Protein AF-X1IQH4-F1 (afdb_monomer_lite)

Radius of gyration: 25.95 Å; chains: 1; bounding box: 45×37×68 Å

pLDDT: mean 79.55, std 14.78, range [35.38, 93.12]

Structure (mmCIF, N/CA/C/O backbone):
data_AF-X1IQH4-F1
#
_entry.id   AF-X1IQH4-F1
#
loop_
_atom_site.group_PDB
_atom_site.id
_atom_site.type_symbol
_atom_site.label_atom_id
_atom_site.label_alt_id
_atom_site.label_comp_id
_atom_site.label_asym_id
_atom_site.label_entity_id
_atom_site.label_seq_id
_atom_site.pdbx_PDB_ins_code
_atom_site.Cartn_x
_atom_site.Cartn_y
_atom_site.Cartn_z
_atom_site.occupancy
_atom_site.B_iso_or_equiv
_atom_site.auth_seq_id
_atom_site.auth_comp_id
_atom_site.auth_asym_id
_atom_site.auth_atom_id
_atom_site.pdbx_PDB_model_num
ATOM 1 N N . MET A 1 1 ? -3.167 -10.793 11.504 1.00 73.25 1 MET A N 1
ATOM 2 C CA . MET A 1 1 ? -4.336 -9.899 11.629 1.00 73.25 1 MET A CA 1
ATOM 3 C C . MET A 1 1 ? -4.612 -9.319 10.265 1.00 73.25 1 MET A C 1
ATOM 5 O O . MET A 1 1 ? -3.657 -8.939 9.597 1.00 73.25 1 MET A O 1
ATOM 9 N N . LYS A 1 2 ? -5.871 -9.321 9.843 1.00 88.38 2 LYS A N 1
ATOM 10 C CA . LYS A 1 2 ? -6.277 -8.811 8.533 1.00 88.38 2 LYS A CA 1
ATOM 11 C C . LYS A 1 2 ? -6.673 -7.332 8.628 1.00 88.38 2 LYS A C 1
ATOM 13 O O . LYS A 1 2 ? -7.208 -6.920 9.659 1.00 88.38 2 LYS A O 1
ATOM 18 N N . ARG A 1 3 ? -6.433 -6.524 7.588 1.00 89.81 3 ARG A N 1
ATOM 19 C CA . ARG A 1 3 ? -6.812 -5.088 7.591 1.00 89.81 3 ARG A CA 1
ATOM 20 C C . ARG A 1 3 ? -8.326 -4.932 7.709 1.00 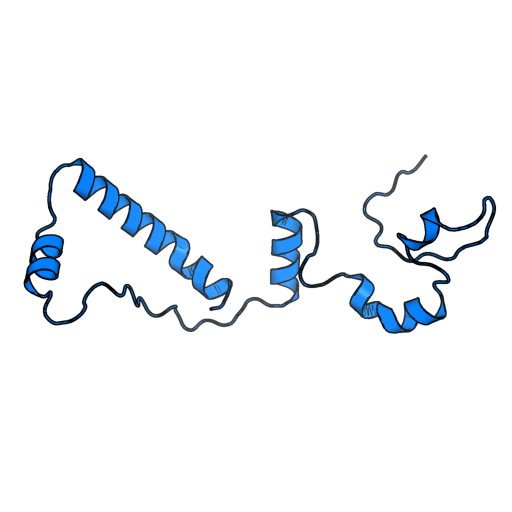89.81 3 ARG A C 1
ATOM 22 O O . ARG A 1 3 ? -8.802 -4.098 8.471 1.00 89.81 3 ARG A O 1
ATOM 29 N N . SER A 1 4 ? -9.053 -5.792 7.006 1.00 91.19 4 SER A N 1
ATOM 30 C CA . SER A 1 4 ? -10.505 -5.964 7.121 1.00 91.19 4 SER A CA 1
ATOM 31 C C . SER A 1 4 ? -10.955 -6.171 8.565 1.00 91.19 4 SER A C 1
ATOM 33 O O . SER A 1 4 ? -11.831 -5.457 9.040 1.00 91.19 4 SER A O 1
ATOM 35 N N . GLN A 1 5 ? -10.324 -7.098 9.287 1.00 91.94 5 GLN A N 1
ATOM 36 C CA . GLN A 1 5 ? -10.665 -7.412 10.678 1.00 91.94 5 GLN A CA 1
ATOM 37 C C . GLN A 1 5 ? -10.495 -6.216 11.610 1.00 91.94 5 GLN A C 1
ATOM 39 O O . GLN A 1 5 ? -11.354 -5.974 12.451 1.00 91.94 5 GLN A O 1
ATOM 44 N N . LEU A 1 6 ? -9.396 -5.476 11.455 1.00 91.25 6 LEU A N 1
ATOM 45 C CA . LEU A 1 6 ? -9.110 -4.300 12.275 1.00 91.25 6 LEU A CA 1
ATOM 46 C C . LEU A 1 6 ? -10.088 -3.160 11.985 1.00 91.25 6 LEU A C 1
ATOM 48 O O . LEU A 1 6 ? -10.555 -2.510 12.914 1.00 91.25 6 LEU A O 1
ATOM 52 N N . LEU A 1 7 ? -10.434 -2.944 10.713 1.00 91.00 7 LEU A N 1
ATOM 53 C CA . LEU A 1 7 ? -11.434 -1.944 10.339 1.00 91.00 7 LEU A CA 1
ATOM 54 C C . LEU A 1 7 ? -12.833 -2.317 10.832 1.00 91.00 7 LEU A C 1
ATOM 56 O O . LEU A 1 7 ? -13.552 -1.445 11.304 1.00 91.00 7 LEU A O 1
ATOM 60 N N . ALA A 1 8 ? -13.197 -3.599 10.795 1.00 90.00 8 ALA A N 1
ATOM 61 C CA . ALA A 1 8 ? -14.503 -4.065 11.253 1.00 90.00 8 ALA A CA 1
ATOM 62 C C . ALA A 1 8 ? -14.750 -3.808 12.750 1.00 90.00 8 ALA A C 1
ATOM 64 O O . ALA A 1 8 ? -15.890 -3.602 13.157 1.00 90.00 8 ALA A O 1
ATOM 65 N N . VAL A 1 9 ? -13.696 -3.810 13.572 1.00 91.06 9 VAL A N 1
ATOM 66 C CA . VAL A 1 9 ? -13.802 -3.558 15.020 1.00 91.06 9 VAL A CA 1
ATOM 67 C C . VAL A 1 9 ? -13.486 -2.113 15.409 1.00 91.06 9 VAL A C 1
ATOM 69 O O . VAL A 1 9 ? -13.615 -1.759 16.581 1.00 91.06 9 VAL A O 1
ATOM 72 N N . LEU A 1 10 ? -13.077 -1.265 14.461 1.00 90.94 10 LEU A N 1
ATOM 73 C CA . L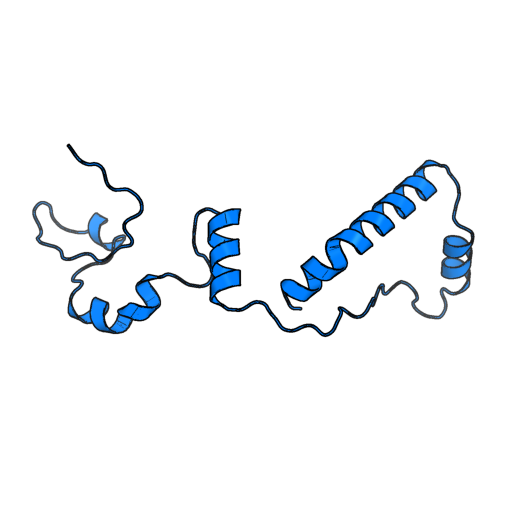EU A 1 10 ? -12.602 0.089 14.747 1.00 90.94 10 LEU A CA 1
ATOM 74 C C . LEU A 1 10 ? -13.667 0.931 15.459 1.00 90.94 10 LEU A C 1
ATOM 76 O O . LEU A 1 10 ? -13.387 1.518 16.498 1.00 90.94 10 LEU A O 1
ATOM 80 N N . ASP A 1 11 ? -14.901 0.936 14.959 1.00 89.44 11 ASP A N 1
ATOM 81 C CA . ASP A 1 11 ? -15.969 1.763 15.533 1.00 89.44 11 ASP A CA 1
ATOM 82 C C . ASP A 1 11 ? -16.363 1.304 16.941 1.00 89.44 11 ASP A C 1
ATOM 84 O O . ASP A 1 11 ? -16.540 2.115 17.854 1.00 89.44 11 ASP A O 1
ATOM 88 N N . VAL A 1 12 ? -16.452 -0.015 17.137 1.00 89.19 12 VAL A N 1
ATOM 89 C CA . VAL A 1 12 ? -16.779 -0.623 18.433 1.00 89.19 12 VAL A CA 1
ATOM 90 C C . VAL A 1 12 ? -15.690 -0.307 19.457 1.00 89.19 12 VAL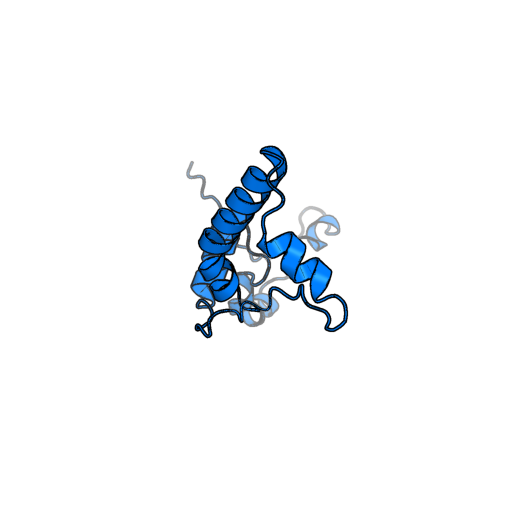 A C 1
ATOM 92 O O . VAL A 1 12 ? -15.986 0.133 20.569 1.00 89.19 12 VAL A O 1
ATOM 95 N N . THR A 1 13 ? -14.425 -0.479 19.070 1.00 88.06 13 THR A N 1
ATOM 96 C CA . THR A 1 13 ? -13.276 -0.222 19.948 1.00 88.06 13 THR A CA 1
ATOM 97 C C . THR A 1 13 ? -13.118 1.265 20.262 1.00 88.06 13 THR A C 1
ATOM 99 O O . THR A 1 13 ? -12.849 1.613 21.412 1.00 88.06 13 THR A O 1
ATOM 102 N N . LEU A 1 14 ? -13.371 2.159 19.299 1.00 91.94 14 LEU A N 1
ATOM 103 C CA . LEU A 1 14 ? -13.399 3.605 19.530 1.00 91.94 14 LEU A CA 1
ATOM 104 C C . LEU A 1 14 ? -14.480 3.996 20.539 1.00 91.94 14 LEU A C 1
ATOM 106 O O . LEU A 1 14 ? -14.196 4.743 21.477 1.00 91.94 14 LEU A O 1
ATOM 110 N N . LYS A 1 15 ? -15.699 3.469 20.389 1.00 89.19 15 LYS A N 1
ATOM 111 C CA . LYS A 1 15 ? -16.800 3.737 21.322 1.00 89.19 15 LYS A CA 1
ATOM 112 C C . LYS A 1 15 ? -16.475 3.242 22.733 1.00 89.19 15 LYS A C 1
ATOM 114 O O . LYS A 1 15 ? -16.598 4.005 23.688 1.00 89.19 15 LYS A O 1
ATOM 119 N N . SER A 1 16 ? -15.993 2.005 22.854 1.00 86.81 16 SER A N 1
ATOM 120 C CA . SER A 1 16 ? -15.585 1.428 24.141 1.00 86.81 16 SER A CA 1
ATOM 121 C C . SER A 1 16 ? -14.479 2.254 24.807 1.00 86.81 16 SER A C 1
ATOM 123 O O . SER A 1 16 ? -14.537 2.534 26.004 1.00 86.81 16 SER A O 1
ATOM 125 N N . GLY A 1 17 ? -13.486 2.704 24.035 1.00 87.62 17 GLY A N 1
ATOM 126 C CA . GLY A 1 17 ? -12.415 3.567 24.534 1.00 87.62 17 GLY A CA 1
ATOM 127 C C . GLY A 1 17 ? -12.922 4.924 25.032 1.00 87.62 17 GLY A C 1
ATOM 128 O O . GLY A 1 17 ? -12.481 5.403 26.078 1.00 87.62 17 GLY A O 1
ATOM 129 N N . GLN A 1 18 ? -13.884 5.531 24.332 1.00 89.75 18 GLN A N 1
ATOM 130 C CA . GLN A 1 18 ? -14.514 6.786 24.756 1.00 89.75 18 GLN A CA 1
ATOM 131 C C . GLN A 1 18 ? -15.316 6.623 26.054 1.00 89.75 18 GLN A C 1
ATOM 133 O O . GLN A 1 18 ? -15.213 7.465 26.948 1.00 89.75 18 GLN A O 1
ATOM 138 N N . GLU A 1 19 ? -16.089 5.545 26.184 1.00 85.56 19 GLU A N 1
ATOM 139 C CA . GLU A 1 19 ? -16.860 5.232 27.394 1.00 85.56 19 GLU A CA 1
ATOM 140 C C . GLU A 1 19 ? -15.946 4.977 28.596 1.00 85.56 19 GLU A C 1
ATOM 142 O O . GLU A 1 19 ? -16.183 5.518 29.683 1.00 85.56 19 GLU A O 1
ATOM 147 N N . TYR A 1 20 ? -14.856 4.235 28.391 1.00 84.31 20 TYR A N 1
ATOM 148 C CA . TYR A 1 20 ? -13.828 4.019 29.405 1.00 84.31 20 TYR A CA 1
ATOM 149 C C . TYR A 1 20 ? -13.197 5.341 29.861 1.00 84.31 20 TYR A C 1
ATOM 151 O O . TYR A 1 20 ? -13.139 5.632 31.059 1.00 84.31 20 TYR A O 1
ATOM 159 N N . GLN A 1 21 ? -12.796 6.196 28.914 1.00 85.81 21 GLN A N 1
ATOM 160 C CA . GLN A 1 21 ? -12.207 7.499 29.223 1.00 85.81 21 GLN A CA 1
ATOM 161 C C . GLN A 1 21 ? -13.189 8.405 29.984 1.00 85.81 21 GLN A C 1
ATOM 163 O O . GLN A 1 21 ? -12.804 9.042 30.965 1.00 85.81 21 GLN A O 1
ATOM 168 N N . LYS A 1 22 ? -14.462 8.444 29.573 1.00 85.56 22 LYS A N 1
ATOM 169 C CA . LYS A 1 22 ? -15.516 9.225 30.241 1.00 85.56 22 LYS A CA 1
ATOM 170 C C . LYS A 1 22 ? -15.773 8.736 31.667 1.00 85.56 22 LYS A C 1
ATOM 172 O O . LYS A 1 22 ? -15.876 9.552 32.579 1.00 85.56 22 LYS A O 1
ATOM 177 N N . SER A 1 23 ? -15.831 7.420 31.866 1.00 79.00 23 SER A N 1
ATOM 178 C CA . SER A 1 23 ? -16.024 6.810 33.189 1.00 79.00 23 SER A CA 1
ATOM 179 C C . SER A 1 23 ? -14.874 7.164 34.135 1.00 79.00 23 SER A C 1
ATOM 181 O O . SER A 1 23 ? -15.106 7.583 35.269 1.00 79.00 23 SER A O 1
ATOM 183 N N . LYS A 1 24 ? -13.635 7.115 33.627 1.00 79.44 24 LYS A N 1
ATOM 184 C CA . LYS A 1 24 ? -12.429 7.507 34.364 1.00 79.44 24 LYS A CA 1
ATOM 185 C C . LYS A 1 24 ? -12.423 8.989 34.756 1.00 79.44 24 LYS A C 1
ATOM 187 O O . LYS A 1 24 ? -12.072 9.308 35.888 1.00 79.44 24 LYS A O 1
ATOM 192 N N . ILE A 1 25 ? -12.815 9.890 33.848 1.00 81.50 25 ILE A N 1
ATOM 193 C CA . ILE A 1 25 ? -12.892 11.341 34.118 1.00 81.50 25 ILE A CA 1
ATOM 194 C C . ILE A 1 25 ? -13.948 11.654 35.182 1.00 81.50 25 ILE A C 1
ATOM 196 O O . ILE A 1 25 ? -13.711 12.482 36.056 1.00 81.50 25 ILE A O 1
ATOM 200 N N . ASN A 1 26 ? -15.091 10.969 35.144 1.00 79.44 26 ASN A N 1
ATOM 201 C CA . ASN A 1 26 ? -16.189 11.189 36.085 1.00 79.44 26 ASN A CA 1
ATOM 202 C C . ASN A 1 26 ? -15.903 10.659 37.504 1.00 79.44 26 ASN A C 1
ATOM 204 O O . ASN A 1 26 ? -16.788 10.705 38.356 1.00 79.44 26 ASN A O 1
ATOM 208 N N . GLY A 1 27 ? -14.701 10.130 37.768 1.00 68.00 27 GLY A N 1
ATOM 209 C CA . GLY A 1 27 ? -14.321 9.575 39.071 1.00 68.00 27 GLY A CA 1
ATOM 210 C C . GLY A 1 27 ? -15.103 8.317 39.452 1.00 68.00 27 GLY A C 1
ATOM 211 O O . GLY A 1 27 ? -14.985 7.830 40.574 1.00 68.00 27 GLY A O 1
ATOM 212 N N . GLN A 1 28 ? -15.895 7.780 38.524 1.00 63.31 28 GLN A N 1
ATOM 213 C CA . GLN A 1 28 ? -16.624 6.543 38.708 1.00 63.31 28 GLN A CA 1
ATOM 214 C C . GLN A 1 28 ? -15.664 5.417 38.327 1.00 63.31 28 GLN A C 1
ATOM 216 O O . GLN A 1 28 ? -15.570 5.021 37.166 1.00 63.31 28 GLN A O 1
ATOM 221 N N . THR A 1 29 ? -14.905 4.910 39.302 1.00 62.28 29 THR A N 1
ATOM 222 C CA . THR A 1 29 ? -14.325 3.571 39.178 1.00 62.28 29 THR A CA 1
ATOM 223 C C . THR A 1 29 ? -15.492 2.634 38.905 1.00 62.28 29 THR A C 1
ATOM 225 O O . THR A 1 29 ? -16.341 2.410 39.769 1.00 62.28 29 THR A O 1
ATOM 228 N N . SER A 1 30 ? -15.597 2.168 37.661 1.00 65.88 30 SER A N 1
ATOM 229 C CA . SER A 1 30 ? -16.639 1.227 37.276 1.00 65.88 30 SER A CA 1
ATOM 230 C C . SER A 1 30 ? -16.553 0.030 38.221 1.00 65.88 30 SER A C 1
ATOM 232 O O . SER A 1 30 ? -15.457 -0.450 38.503 1.00 65.88 30 SER A O 1
ATOM 234 N N . LEU A 1 31 ? -17.684 -0.462 38.731 1.00 61.78 31 LEU A N 1
ATOM 235 C CA . LEU A 1 31 ? -17.706 -1.656 39.590 1.00 61.78 31 LEU A CA 1
ATOM 236 C C . LEU A 1 31 ? -17.015 -2.856 38.911 1.00 61.78 31 LEU A C 1
ATOM 238 O O . LEU A 1 31 ? -16.474 -3.716 39.599 1.00 61.78 31 LEU A O 1
ATOM 242 N N . PHE A 1 32 ? -16.959 -2.859 37.574 1.00 66.56 32 PHE A N 1
ATOM 243 C CA . PHE A 1 32 ? -16.170 -3.785 36.761 1.00 66.56 32 PHE A CA 1
ATOM 244 C C . PHE A 1 32 ? -14.654 -3.671 36.974 1.00 66.56 32 PHE A C 1
ATOM 246 O O . PHE A 1 32 ? -13.987 -4.693 37.054 1.00 66.56 32 PHE A O 1
ATOM 253 N N . ASP A 1 33 ? -14.114 -2.463 37.130 1.00 62.38 33 ASP A N 1
ATOM 254 C CA . ASP A 1 33 ? -12.682 -2.209 37.365 1.00 62.38 33 ASP A CA 1
ATOM 255 C C . ASP A 1 33 ? -12.261 -2.686 38.774 1.00 62.38 33 ASP A C 1
ATOM 257 O O . ASP A 1 33 ? -11.155 -3.182 38.995 1.00 62.38 33 ASP A O 1
ATOM 261 N N . LEU A 1 34 ? -13.193 -2.620 39.738 1.00 62.00 34 LEU A N 1
ATOM 262 C CA . LEU A 1 34 ? -13.045 -3.248 41.057 1.00 62.00 34 LEU A CA 1
ATOM 263 C C . LEU A 1 34 ? -13.121 -4.784 40.981 1.00 62.00 34 LEU A C 1
ATOM 265 O O . LEU A 1 34 ? -12.387 -5.466 41.696 1.00 62.00 34 LEU A O 1
ATOM 269 N N . PHE A 1 35 ? -13.979 -5.328 40.114 1.00 59.75 35 PHE A N 1
ATOM 270 C CA . PHE A 1 35 ? -14.126 -6.772 39.909 1.00 59.75 35 PHE A CA 1
ATOM 271 C C . PHE A 1 35 ? -12.931 -7.387 39.162 1.00 59.75 35 PHE A C 1
ATOM 273 O O . PHE A 1 35 ? -12.514 -8.493 39.507 1.00 59.75 35 PHE A O 1
ATOM 280 N N . GLU A 1 36 ? -12.329 -6.676 38.203 1.00 60.03 36 GLU A N 1
ATOM 281 C CA . GLU A 1 36 ? -11.075 -7.092 37.558 1.00 60.03 36 GLU A CA 1
ATOM 282 C C . GLU A 1 36 ? -9.899 -7.042 38.539 1.00 60.03 36 GLU A C 1
ATOM 284 O O . GLU A 1 36 ? -9.142 -8.007 38.637 1.00 60.03 36 GLU A O 1
ATOM 289 N N . LYS A 1 37 ? -9.791 -5.990 39.365 1.00 54.22 37 LYS A N 1
ATOM 290 C CA . LYS A 1 37 ? -8.775 -5.939 40.433 1.00 54.22 37 LYS A CA 1
ATOM 291 C C . LYS A 1 37 ? -8.933 -7.048 41.473 1.00 54.22 37 LYS A C 1
ATOM 293 O O . LYS A 1 37 ? -7.926 -7.576 41.939 1.00 54.22 37 LYS A O 1
ATOM 298 N N . SER A 1 38 ? -10.165 -7.420 41.825 1.00 50.88 38 SER A N 1
ATOM 299 C CA . SER A 1 38 ? -10.456 -8.519 42.758 1.00 50.88 38 SER A CA 1
ATOM 300 C C . SER A 1 38 ? -10.144 -9.908 42.186 1.00 50.88 38 SER A C 1
ATOM 302 O O . SER A 1 38 ? -9.977 -10.845 42.960 1.00 50.88 38 SER A O 1
ATOM 304 N N . ASN A 1 39 ? -10.069 -10.062 40.861 1.00 45.84 39 ASN A N 1
ATOM 305 C CA . ASN A 1 39 ? -9.754 -11.323 40.177 1.00 45.84 39 ASN A CA 1
ATOM 306 C C . ASN A 1 39 ? -8.306 -11.358 39.652 1.00 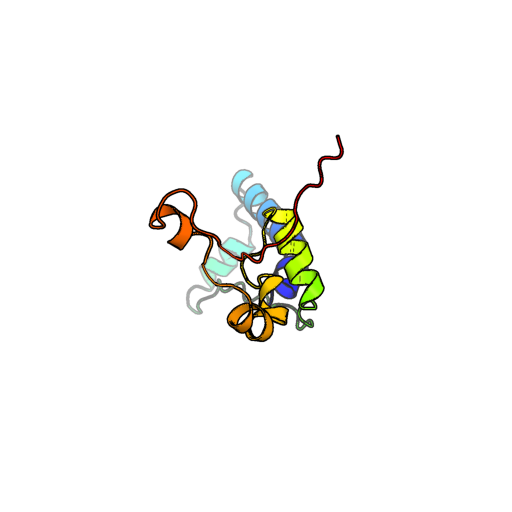45.84 39 ASN A C 1
ATOM 308 O O . ASN A 1 39 ? -7.986 -12.096 38.721 1.00 45.84 39 ASN A O 1
ATOM 312 N N . SER A 1 40 ? -7.408 -10.589 40.272 1.00 43.91 40 SER A N 1
ATOM 313 C CA . SER A 1 40 ? -5.996 -10.479 39.884 1.00 43.91 40 SER A CA 1
ATOM 314 C C . SER A 1 40 ? -5.151 -11.749 40.103 1.00 43.91 40 SER A C 1
ATOM 316 O O . SER A 1 40 ? -3.965 -11.734 39.790 1.00 43.91 40 SER A O 1
ATOM 318 N N . ASP A 1 41 ? -5.756 -12.868 40.522 1.00 41.62 41 ASP A N 1
ATOM 319 C CA . ASP A 1 41 ? -5.125 -14.201 40.542 1.00 41.62 41 ASP A CA 1
ATOM 320 C C . ASP A 1 41 ? -5.367 -15.033 39.264 1.00 41.62 41 ASP A C 1
ATOM 322 O O . ASP A 1 41 ? -4.850 -16.143 39.116 1.00 41.62 41 ASP A O 1
ATOM 326 N N . LYS A 1 42 ? -6.107 -14.504 38.280 1.00 39.25 42 LYS A N 1
ATOM 327 C CA . LYS A 1 42 ? -6.142 -15.049 36.914 1.00 39.25 42 LYS A CA 1
ATOM 328 C C . LYS A 1 42 ? -6.065 -13.915 35.904 1.00 39.25 42 LYS A C 1
ATOM 330 O O . LYS A 1 42 ? -7.089 -13.342 35.567 1.00 39.25 42 LYS A O 1
ATOM 335 N N . GLY A 1 43 ? -4.845 -13.635 35.433 1.00 40.28 43 GLY A N 1
ATOM 336 C CA . GLY A 1 43 ? -4.470 -12.661 34.393 1.00 40.28 43 GLY A CA 1
ATOM 337 C C . GLY A 1 43 ? -5.599 -12.210 33.457 1.00 40.28 43 GLY A C 1
ATOM 338 O O . GLY A 1 43 ? -5.752 -12.731 32.353 1.00 40.28 43 GLY A O 1
ATOM 339 N N . GLY A 1 44 ? -6.377 -11.232 33.913 1.00 35.94 44 GLY A N 1
ATOM 340 C CA . GLY A 1 44 ? -7.613 -10.776 33.291 1.00 35.94 44 GLY A CA 1
ATOM 341 C C . GLY A 1 44 ? -7.457 -9.333 32.855 1.00 35.94 44 GLY A C 1
ATOM 342 O O . GLY A 1 44 ? -7.605 -8.416 33.644 1.00 35.94 44 GLY A O 1
ATOM 343 N N . GLY A 1 45 ? -7.048 -9.180 31.608 1.00 35.38 45 GLY A N 1
ATOM 344 C CA . GLY A 1 45 ? -6.911 -7.911 30.899 1.00 35.38 45 GLY A CA 1
ATOM 345 C C . GLY A 1 45 ? -6.444 -8.162 29.470 1.00 35.38 45 GLY A C 1
ATOM 346 O O . GLY A 1 45 ? -5.817 -7.318 28.840 1.00 35.38 45 GLY A O 1
ATOM 347 N N . SER A 1 46 ? -6.683 -9.374 28.962 1.00 37.62 46 SER A N 1
ATOM 348 C CA . SER A 1 46 ? -6.611 -9.612 27.537 1.00 37.62 46 SER A CA 1
ATOM 349 C C . SER A 1 46 ? -8.001 -9.297 27.010 1.00 37.62 46 SER A C 1
ATOM 351 O O . SER A 1 46 ? -8.896 -10.135 27.052 1.00 37.62 46 SER A O 1
ATOM 353 N N . TYR A 1 47 ? -8.172 -8.081 26.490 1.00 45.59 47 TYR A N 1
ATOM 354 C CA . TYR A 1 47 ? -9.107 -7.828 25.396 1.00 45.59 47 TYR A CA 1
ATOM 355 C C . TYR A 1 47 ? -8.680 -8.716 24.210 1.00 45.59 47 TYR A C 1
ATOM 357 O O . TYR A 1 47 ? -8.168 -8.258 23.195 1.00 45.59 47 TYR A O 1
ATOM 365 N N . GLN A 1 48 ? -8.814 -10.031 24.358 1.00 49.50 48 GLN A N 1
ATOM 366 C CA . GLN A 1 48 ? -8.962 -10.958 23.255 1.00 49.50 48 GLN A CA 1
ATOM 367 C C . GLN A 1 48 ? -10.442 -10.937 22.886 1.00 49.50 48 GLN A C 1
ATOM 369 O O . GLN A 1 48 ? -11.116 -11.966 22.899 1.00 49.50 48 GLN A O 1
ATOM 374 N N . ASP A 1 49 ? -10.947 -9.755 22.529 1.00 59.12 49 ASP A N 1
ATOM 375 C CA . ASP A 1 49 ? -12.039 -9.704 21.573 1.00 59.12 49 ASP A CA 1
ATOM 376 C C . ASP A 1 49 ? -11.469 -10.358 20.321 1.00 59.12 49 ASP A C 1
ATOM 378 O O . ASP A 1 49 ? -10.635 -9.793 19.606 1.00 59.12 49 ASP A O 1
ATOM 382 N N . LYS A 1 50 ? -11.791 -11.641 20.146 1.00 72.81 50 LYS A N 1
ATOM 383 C CA . LYS A 1 50 ? -11.352 -12.401 18.986 1.00 72.81 50 LYS A CA 1
ATOM 384 C C . LYS A 1 50 ? -11.794 -11.609 17.768 1.00 72.81 50 LYS A C 1
ATOM 386 O O . LYS A 1 50 ? -12.985 -11.363 17.591 1.00 72.81 50 LYS A O 1
ATOM 391 N N . LEU A 1 51 ? -10.821 -11.199 16.957 1.00 83.88 51 LEU A N 1
ATOM 392 C CA . LEU A 1 51 ? -11.106 -10.515 15.707 1.00 83.88 51 LEU A CA 1
ATOM 393 C C . LEU A 1 51 ? -12.122 -11.345 14.912 1.00 83.88 51 LEU A C 1
ATOM 395 O O . LEU A 1 51 ? -11.972 -12.572 14.854 1.00 83.88 51 LEU A O 1
ATOM 399 N N . PRO A 1 52 ? -13.137 -10.705 14.311 1.00 86.31 52 PRO A N 1
ATOM 400 C CA . PRO A 1 52 ? -14.160 -11.425 13.571 1.00 86.31 52 PRO A CA 1
ATOM 401 C C . PRO A 1 52 ? -13.502 -12.229 12.449 1.00 86.31 52 PRO A C 1
ATOM 403 O O . PRO A 1 52 ? -12.566 -11.757 11.798 1.00 86.31 52 PRO A O 1
ATOM 406 N N . ASP A 1 53 ? -13.951 -13.459 12.217 1.00 88.25 53 ASP A N 1
ATOM 407 C CA . ASP A 1 53 ? -13.408 -14.252 11.117 1.00 88.25 53 ASP A CA 1
ATOM 408 C C . ASP A 1 53 ? -14.042 -13.808 9.798 1.00 88.25 53 ASP A C 1
ATOM 410 O O . ASP A 1 53 ? -15.090 -14.296 9.381 1.00 88.25 53 ASP A O 1
ATOM 414 N N . ILE A 1 54 ? -13.421 -12.806 9.181 1.00 91.56 54 ILE A N 1
ATOM 415 C CA . ILE A 1 54 ? -13.817 -12.265 7.885 1.00 91.56 54 ILE A CA 1
ATOM 416 C C . ILE A 1 54 ? -12.700 -12.448 6.862 1.00 91.56 54 ILE A C 1
ATOM 418 O O . ILE A 1 54 ? -11.504 -12.532 7.185 1.00 91.56 54 ILE A O 1
ATOM 422 N N . SER A 1 55 ? -13.098 -12.548 5.596 1.00 91.62 55 SER A N 1
ATOM 423 C CA . SER A 1 55 ? -12.169 -12.577 4.473 1.00 91.62 55 SER A CA 1
ATOM 424 C C . SER A 1 55 ? -11.372 -11.280 4.408 1.00 91.62 55 SER A C 1
ATOM 426 O O . SER A 1 55 ? -11.882 -10.209 4.730 1.00 91.62 55 SER A O 1
ATOM 428 N N . GLU A 1 56 ? -10.117 -11.383 3.973 1.00 93.12 56 GLU A N 1
ATOM 429 C CA . GLU A 1 56 ? -9.328 -10.186 3.702 1.00 93.12 56 GLU A CA 1
ATOM 430 C C . GLU A 1 56 ? -9.863 -9.460 2.463 1.00 93.12 56 GLU A C 1
ATOM 432 O O . GLU A 1 56 ? -10.451 -10.091 1.581 1.00 93.12 56 GLU A O 1
ATOM 437 N N . PHE A 1 57 ? -9.632 -8.147 2.393 1.00 92.25 57 PHE A N 1
ATOM 438 C CA . PHE A 1 57 ? -9.873 -7.381 1.174 1.00 92.25 57 PHE A CA 1
ATOM 439 C C . PHE A 1 57 ? -9.127 -7.984 -0.017 1.00 92.25 57 PHE A C 1
ATOM 441 O O . PHE A 1 57 ? -8.032 -8.544 0.112 1.00 92.25 57 PHE A O 1
ATOM 448 N N . SER A 1 58 ? -9.701 -7.823 -1.204 1.00 92.75 58 SER A N 1
ATOM 449 C CA . SER A 1 58 ? -9.005 -8.166 -2.434 1.00 92.75 58 SER A CA 1
ATOM 450 C C . SER A 1 58 ? -7.735 -7.324 -2.585 1.00 92.75 58 SER A C 1
ATOM 452 O O . SER A 1 58 ? -7.617 -6.204 -2.080 1.00 92.75 58 SER A O 1
ATOM 454 N N . LYS A 1 59 ? -6.763 -7.843 -3.340 1.00 87.69 59 LYS A N 1
ATOM 455 C CA . LYS A 1 59 ? -5.506 -7.130 -3.607 1.00 87.69 59 LYS A CA 1
ATOM 456 C C . LYS A 1 59 ? -5.748 -5.747 -4.227 1.00 87.69 59 LYS A C 1
ATOM 458 O O . LYS A 1 59 ? -5.054 -4.800 -3.880 1.00 87.69 59 LYS A O 1
ATOM 463 N N . ASN A 1 60 ? -6.736 -5.626 -5.113 1.00 88.25 60 ASN A N 1
ATOM 464 C CA . ASN A 1 60 ? -7.065 -4.358 -5.764 1.00 88.25 60 ASN A CA 1
ATOM 465 C C . ASN A 1 60 ? -7.616 -3.332 -4.768 1.00 88.25 60 ASN A C 1
ATOM 467 O O . ASN A 1 60 ? -7.232 -2.168 -4.830 1.00 88.25 60 ASN A O 1
ATOM 471 N N . GLU A 1 61 ? -8.459 -3.763 -3.828 1.00 90.44 61 GLU A N 1
ATOM 472 C CA . GLU A 1 61 ? -8.991 -2.897 -2.771 1.00 90.44 61 GLU A CA 1
ATOM 473 C C . GLU A 1 61 ? -7.882 -2.423 -1.830 1.00 90.44 61 GLU A C 1
ATOM 475 O O . GLU A 1 61 ? -7.783 -1.230 -1.563 1.00 90.44 61 GLU A O 1
ATOM 480 N N . LEU A 1 62 ? -6.982 -3.314 -1.400 1.00 90.25 62 LEU A N 1
ATOM 481 C CA . LEU A 1 62 ? -5.841 -2.929 -0.559 1.00 90.25 62 LEU A CA 1
ATOM 482 C C . LEU A 1 62 ? -4.964 -1.864 -1.230 1.00 90.25 62 LEU A C 1
ATOM 484 O O . LEU A 1 62 ? -4.552 -0.904 -0.579 1.00 90.25 62 LEU A O 1
ATOM 488 N N . LEU A 1 63 ? -4.711 -2.009 -2.532 1.00 88.19 63 LEU A N 1
ATOM 489 C CA . LEU A 1 63 ? -3.914 -1.053 -3.299 1.00 88.19 63 LEU A CA 1
ATOM 490 C C . LEU A 1 63 ? -4.643 0.264 -3.544 1.00 88.19 63 LEU A C 1
ATOM 492 O O . LEU A 1 63 ? -4.008 1.317 -3.506 1.00 88.19 63 LEU A O 1
ATOM 496 N N . ALA A 1 64 ? -5.959 0.225 -3.755 1.00 88.31 64 ALA A N 1
ATOM 497 C CA . ALA A 1 64 ? -6.776 1.430 -3.822 1.00 88.31 64 ALA A CA 1
ATOM 498 C C . ALA A 1 64 ? -6.718 2.200 -2.493 1.00 88.31 64 ALA A C 1
ATOM 500 O O . ALA A 1 64 ? -6.445 3.397 -2.503 1.00 88.31 64 ALA A O 1
ATOM 501 N N . MET A 1 65 ? -6.850 1.505 -1.358 1.00 89.56 65 MET A N 1
ATOM 502 C CA . MET A 1 65 ? -6.730 2.102 -0.024 1.00 89.56 65 MET A CA 1
ATOM 503 C C . MET A 1 65 ? -5.335 2.689 0.237 1.00 89.56 65 MET A C 1
ATOM 505 O O . MET A 1 65 ? -5.220 3.752 0.841 1.00 89.56 65 MET A O 1
ATOM 509 N N . GLU A 1 66 ? -4.257 2.022 -0.196 1.00 89.50 66 GLU A N 1
ATOM 510 C CA . GLU A 1 66 ? -2.896 2.581 -0.122 1.00 89.50 66 GLU A CA 1
ATOM 511 C C . GLU A 1 66 ? -2.771 3.865 -0.943 1.00 89.50 66 GLU A C 1
ATOM 513 O O . GLU A 1 66 ? -2.278 4.880 -0.446 1.00 89.50 66 GLU A O 1
ATOM 518 N N . LYS A 1 67 ? -3.257 3.833 -2.187 1.00 87.75 67 LYS A N 1
ATOM 519 C CA . LYS A 1 67 ? -3.204 4.978 -3.093 1.00 87.75 67 LYS A CA 1
ATOM 520 C C . LYS A 1 67 ? -4.020 6.157 -2.569 1.00 87.75 67 LYS A C 1
ATOM 522 O O . LYS A 1 67 ? -3.565 7.287 -2.705 1.00 87.75 67 LYS A O 1
ATOM 527 N N . GLU A 1 68 ? -5.181 5.904 -1.977 1.00 89.56 68 GLU A N 1
ATOM 528 C CA . GLU A 1 68 ? -6.042 6.926 -1.377 1.00 89.56 68 GLU A CA 1
ATOM 529 C C . GLU A 1 68 ? -5.409 7.540 -0.123 1.00 89.56 68 GLU A C 1
ATOM 531 O O . GLU A 1 68 ? -5.321 8.760 -0.013 1.00 89.56 68 GLU A O 1
ATOM 536 N N . MET A 1 69 ? -4.913 6.710 0.800 1.00 87.62 69 MET A N 1
ATOM 537 C CA . MET A 1 69 ? -4.389 7.175 2.088 1.00 87.62 69 MET A CA 1
ATOM 538 C C . MET A 1 69 ? -3.026 7.870 1.964 1.00 87.62 69 MET A C 1
ATOM 540 O O . MET A 1 69 ? -2.756 8.837 2.671 1.00 87.62 69 MET A O 1
ATOM 544 N N . LEU A 1 70 ? -2.140 7.352 1.110 1.00 87.12 70 LEU A N 1
ATOM 545 C CA . LEU A 1 70 ? -0.734 7.769 1.048 1.00 87.12 70 LEU A CA 1
ATOM 546 C C . LEU A 1 70 ? -0.384 8.493 -0.255 1.00 87.12 70 LEU A C 1
ATOM 548 O O . LEU A 1 70 ? 0.704 9.050 -0.380 1.00 87.12 70 LEU A O 1
ATOM 552 N N . GLY A 1 71 ? -1.264 8.454 -1.259 1.00 83.62 71 GLY A N 1
ATOM 553 C CA . GLY A 1 71 ? -0.986 8.981 -2.597 1.00 83.62 71 GLY A CA 1
ATOM 554 C C . GLY A 1 71 ? -0.041 8.108 -3.432 1.00 83.62 71 GLY A C 1
ATOM 555 O O . GLY A 1 71 ? 0.209 8.416 -4.604 1.00 83.62 71 GLY A O 1
ATOM 556 N N . LEU A 1 72 ? 0.466 7.001 -2.885 1.00 83.81 72 LEU A N 1
ATOM 557 C CA . LEU A 1 72 ? 1.457 6.121 -3.506 1.00 83.81 72 LEU A CA 1
ATOM 558 C C . LEU A 1 72 ? 1.230 4.653 -3.125 1.00 83.81 72 LEU A C 1
ATOM 560 O O . LEU A 1 72 ? 0.583 4.359 -2.125 1.00 83.81 72 LEU A O 1
ATOM 564 N N . TYR A 1 73 ? 1.772 3.742 -3.934 1.00 84.19 73 TYR A N 1
ATOM 565 C CA . TYR A 1 73 ? 1.723 2.304 -3.668 1.00 84.19 73 TYR A CA 1
ATOM 566 C C . TYR A 1 73 ? 2.974 1.869 -2.903 1.00 84.19 73 TYR A C 1
ATOM 568 O O . TYR A 1 73 ? 4.084 2.114 -3.380 1.00 84.19 73 TYR A O 1
ATOM 576 N N . ILE A 1 74 ? 2.807 1.205 -1.756 1.00 80.94 74 ILE A N 1
ATOM 577 C CA . ILE A 1 74 ? 3.928 0.692 -0.952 1.00 80.94 74 ILE A CA 1
ATOM 578 C C . ILE A 1 74 ? 4.084 -0.806 -1.169 1.00 80.94 74 ILE A C 1
ATOM 580 O O . ILE A 1 74 ? 5.178 -1.278 -1.475 1.00 80.94 74 ILE A O 1
ATOM 584 N N . SER A 1 75 ? 3.002 -1.569 -1.014 1.00 81.31 75 SER A N 1
ATOM 585 C CA . SER A 1 75 ? 3.093 -3.030 -1.024 1.00 81.31 75 SER A CA 1
ATOM 586 C C . SER A 1 75 ? 3.162 -3.612 -2.432 1.00 81.31 75 SER A C 1
ATOM 588 O O . SER A 1 75 ? 3.768 -4.666 -2.631 1.00 81.31 75 SER A O 1
ATOM 590 N N . TYR A 1 76 ? 2.580 -2.943 -3.430 1.00 80.94 76 TYR A N 1
ATOM 591 C CA . TYR A 1 76 ? 2.627 -3.417 -4.812 1.00 80.94 76 TYR A CA 1
ATOM 592 C C . TYR A 1 76 ? 2.760 -2.286 -5.825 1.00 80.94 76 TYR A C 1
ATOM 594 O O . TYR A 1 76 ? 1.838 -1.504 -6.031 1.00 80.94 76 TYR A O 1
ATOM 602 N N . HIS A 1 77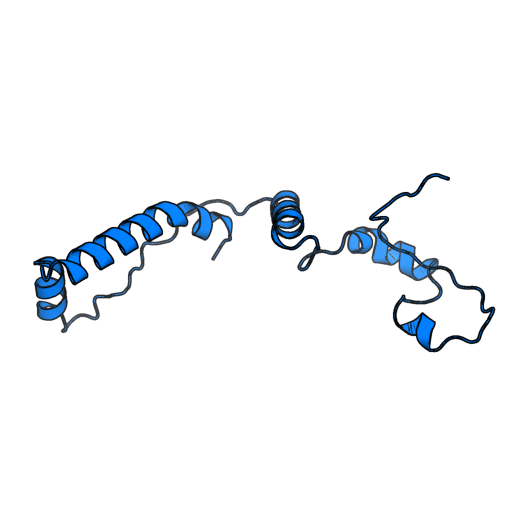 ? 3.892 -2.244 -6.526 1.00 83.81 77 HIS A N 1
ATOM 603 C CA . HIS A 1 77 ? 4.111 -1.260 -7.576 1.00 83.81 77 HIS A CA 1
ATOM 604 C C . HIS A 1 77 ? 3.447 -1.704 -8.897 1.00 83.81 77 HIS A C 1
ATOM 606 O O . HIS A 1 77 ? 3.703 -2.829 -9.328 1.00 83.81 77 HIS A O 1
ATOM 612 N N . PRO A 1 78 ? 2.688 -0.846 -9.610 1.00 81.56 78 PRO A N 1
ATOM 613 C CA . PRO A 1 78 ? 2.020 -1.208 -10.872 1.00 81.56 78 PRO A CA 1
ATOM 614 C C . PRO A 1 78 ? 2.956 -1.761 -11.960 1.00 81.56 78 PRO A C 1
ATOM 616 O O . PRO A 1 78 ? 2.573 -2.600 -12.767 1.00 81.56 78 PRO A O 1
ATOM 619 N N . LEU A 1 79 ? 4.220 -1.325 -11.969 1.00 84.31 79 LEU A N 1
ATOM 620 C CA . LEU A 1 79 ? 5.236 -1.845 -12.900 1.00 84.31 79 LEU A CA 1
ATOM 621 C C . LEU A 1 79 ? 5.662 -3.296 -12.612 1.00 84.31 79 LEU A C 1
ATOM 623 O O . LEU A 1 79 ? 6.337 -3.893 -13.451 1.00 84.31 79 LEU A O 1
ATOM 627 N N . ASN A 1 80 ? 5.289 -3.878 -11.466 1.00 85.38 80 ASN A N 1
ATOM 628 C CA . ASN A 1 80 ? 5.654 -5.253 -11.123 1.00 85.38 80 ASN A CA 1
ATOM 629 C C . ASN A 1 80 ? 5.047 -6.272 -12.096 1.00 85.38 80 ASN A C 1
ATOM 631 O O . ASN A 1 80 ? 5.744 -7.218 -12.458 1.00 85.38 80 ASN A O 1
ATOM 635 N N . ASP A 1 81 ? 3.823 -6.043 -12.588 1.00 85.56 81 ASP A N 1
ATOM 636 C CA . ASP A 1 81 ? 3.171 -6.911 -13.588 1.00 85.56 81 ASP A CA 1
ATOM 637 C C . ASP A 1 81 ? 3.979 -6.999 -14.892 1.00 85.56 81 ASP A C 1
ATOM 639 O O . ASP A 1 81 ? 3.965 -8.005 -15.602 1.00 85.56 81 ASP A O 1
ATOM 643 N N . TYR A 1 82 ? 4.732 -5.943 -15.195 1.00 86.94 82 TYR A N 1
ATOM 644 C CA . TYR A 1 82 ? 5.497 -5.808 -16.427 1.00 86.94 82 TYR A CA 1
ATOM 645 C C . TYR A 1 82 ? 6.994 -6.021 -16.221 1.00 86.94 82 TYR A C 1
ATOM 647 O O . TYR A 1 82 ? 7.747 -5.944 -17.188 1.00 86.94 82 TYR A O 1
ATOM 655 N N . LYS A 1 83 ? 7.447 -6.326 -14.999 1.00 85.88 83 LYS A N 1
ATOM 656 C CA . LYS A 1 83 ? 8.867 -6.345 -14.617 1.00 85.88 83 LYS A CA 1
ATOM 657 C C . LYS A 1 83 ? 9.735 -7.174 -15.564 1.00 85.88 83 LYS A C 1
ATOM 659 O O . LYS A 1 83 ? 10.782 -6.704 -15.995 1.00 85.88 83 LYS A O 1
ATOM 664 N N . GLU A 1 84 ? 9.284 -8.366 -15.946 1.00 87.38 84 GLU A N 1
ATOM 665 C CA . GLU A 1 84 ? 10.030 -9.254 -16.851 1.00 87.38 84 GLU A CA 1
ATOM 666 C C . GLU A 1 84 ? 10.102 -8.741 -18.296 1.00 87.38 84 GLU A C 1
ATOM 668 O O . GLU A 1 84 ? 11.102 -8.947 -18.982 1.00 87.38 84 GLU A O 1
ATOM 673 N N . ARG A 1 85 ? 9.070 -8.033 -18.767 1.00 86.69 85 ARG A N 1
ATOM 674 C CA . ARG A 1 85 ? 9.093 -7.383 -20.087 1.00 86.69 85 ARG A CA 1
ATOM 675 C C . ARG A 1 85 ? 9.953 -6.124 -20.052 1.00 86.69 85 ARG A C 1
ATOM 677 O O . ARG A 1 85 ? 10.761 -5.912 -20.948 1.00 86.69 85 ARG A O 1
ATOM 684 N N . LEU A 1 86 ? 9.817 -5.329 -18.993 1.00 87.12 86 LEU A N 1
ATOM 685 C CA . LEU A 1 86 ? 10.554 -4.086 -18.800 1.00 87.12 86 LEU A CA 1
ATOM 686 C C . LEU A 1 86 ? 12.054 -4.329 -18.661 1.00 87.12 86 LEU A C 1
ATOM 688 O O . LEU A 1 86 ? 12.819 -3.608 -19.284 1.00 87.12 86 LEU A O 1
ATOM 692 N N . LYS A 1 87 ? 12.486 -5.390 -17.968 1.00 85.88 87 LYS A N 1
ATOM 693 C CA . LYS A 1 87 ? 13.907 -5.781 -17.889 1.00 85.88 87 LYS A CA 1
ATOM 694 C C . LYS A 1 87 ? 14.587 -5.961 -19.252 1.00 85.88 87 LYS A C 1
ATOM 696 O O . LYS A 1 87 ? 15.797 -5.818 -19.334 1.00 85.88 87 LYS A O 1
ATOM 701 N N . LYS A 1 88 ? 13.836 -6.311 -20.302 1.00 87.19 88 LYS A N 1
ATOM 702 C CA . LYS A 1 88 ? 14.380 -6.531 -21.654 1.00 87.19 88 LYS A CA 1
ATOM 703 C C . LYS A 1 88 ? 14.463 -5.254 -22.492 1.00 87.19 88 LYS A C 1
ATOM 705 O O . LYS A 1 88 ? 15.095 -5.269 -23.540 1.00 87.19 88 LYS A O 1
ATOM 710 N N . ILE A 1 89 ? 13.772 -4.196 -22.072 1.00 86.69 89 ILE A N 1
ATOM 711 C CA . ILE A 1 89 ? 13.568 -2.968 -22.856 1.00 86.69 89 ILE A CA 1
ATOM 712 C C . ILE A 1 89 ? 14.256 -1.777 -22.184 1.00 86.69 89 ILE A C 1
ATOM 714 O O . ILE A 1 89 ? 14.823 -0.922 -22.855 1.00 86.69 89 ILE A O 1
ATOM 718 N N . VAL A 1 90 ? 14.181 -1.713 -20.856 1.00 88.81 90 VAL A N 1
ATOM 719 C CA . VAL A 1 90 ? 14.723 -0.632 -20.037 1.00 88.81 90 VAL A CA 1
ATOM 720 C C . VAL A 1 90 ? 16.234 -0.783 -19.957 1.00 88.81 90 VAL A C 1
ATOM 722 O O . VAL A 1 90 ? 16.733 -1.831 -19.552 1.00 88.81 90 VAL A O 1
ATOM 725 N N . THR A 1 91 ? 16.955 0.271 -20.326 1.00 82.88 91 THR A N 1
ATOM 726 C CA . THR A 1 91 ? 18.422 0.284 -20.286 1.00 82.88 91 THR A CA 1
ATOM 727 C C . THR A 1 91 ? 18.977 0.838 -18.981 1.00 82.88 91 THR A C 1
ATOM 729 O O . THR A 1 91 ? 20.136 0.580 -18.667 1.00 82.88 91 THR A O 1
ATOM 732 N N . SER A 1 92 ? 18.187 1.598 -18.216 1.00 83.44 92 SER A N 1
ATOM 733 C CA . SER A 1 92 ? 18.632 2.195 -16.950 1.00 83.44 92 SER A CA 1
ATOM 734 C C . SER A 1 92 ? 17.472 2.404 -15.982 1.00 83.44 92 SER A C 1
ATOM 736 O O . SER A 1 92 ? 16.319 2.548 -16.391 1.00 83.44 92 SER A O 1
ATOM 738 N N . THR A 1 93 ? 17.758 2.446 -14.684 1.00 86.31 93 THR A N 1
ATOM 739 C CA . THR A 1 93 ? 16.767 2.822 -13.663 1.00 86.31 93 THR A CA 1
ATOM 740 C C . THR A 1 93 ? 16.789 4.323 -13.380 1.00 86.31 93 THR A C 1
ATOM 742 O O . THR A 1 93 ? 17.765 5.011 -13.669 1.00 86.31 93 THR A O 1
ATOM 745 N N . SER A 1 94 ? 15.725 4.859 -12.769 1.00 85.19 94 SER A N 1
ATOM 746 C CA . SER A 1 94 ? 15.670 6.282 -12.396 1.00 85.19 94 SER A CA 1
ATOM 747 C C . SER A 1 94 ? 16.788 6.705 -11.435 1.00 85.19 94 SER A C 1
ATOM 749 O O . SER A 1 94 ? 17.139 7.878 -11.399 1.00 85.19 94 SER A O 1
ATOM 751 N N . ILE A 1 95 ? 17.342 5.762 -10.665 1.00 86.69 95 ILE A N 1
ATOM 752 C CA . ILE A 1 95 ? 18.457 5.991 -9.736 1.00 86.69 95 ILE A CA 1
ATOM 753 C C . ILE A 1 95 ? 19.780 6.109 -10.503 1.00 86.69 95 ILE A C 1
ATOM 755 O O . ILE A 1 95 ? 20.602 6.969 -10.201 1.00 86.69 95 ILE A O 1
ATOM 759 N N . GLU A 1 96 ? 19.977 5.269 -11.520 1.00 85.62 96 GLU A N 1
ATOM 760 C CA . GLU A 1 96 ? 21.209 5.224 -12.316 1.00 85.62 96 GLU A CA 1
ATOM 761 C C . GLU A 1 96 ? 21.394 6.449 -13.212 1.00 85.62 96 GLU A C 1
ATOM 763 O O . GLU A 1 96 ? 22.528 6.782 -13.546 1.00 85.62 96 GLU A O 1
ATOM 768 N N . LEU A 1 97 ? 20.310 7.154 -13.552 1.00 85.50 97 LEU A N 1
ATOM 769 C CA . LEU A 1 97 ? 20.356 8.370 -14.372 1.00 85.50 97 LEU A CA 1
ATOM 770 C C . LEU A 1 97 ? 21.330 9.422 -13.842 1.00 85.50 97 LEU A C 1
ATOM 772 O O . LEU A 1 97 ? 21.968 10.105 -14.635 1.00 85.50 97 LEU A O 1
ATOM 776 N N . ALA A 1 98 ? 21.464 9.541 -12.519 1.00 85.44 98 ALA A N 1
ATOM 777 C CA . ALA A 1 98 ? 22.364 10.513 -11.903 1.00 85.44 98 ALA A CA 1
ATOM 778 C C . ALA A 1 98 ? 23.849 10.245 -12.211 1.00 85.44 98 ALA A C 1
ATOM 780 O O . ALA A 1 98 ? 24.663 11.160 -12.132 1.00 85.44 98 ALA A O 1
ATOM 781 N N . ASN A 1 99 ? 24.195 9.006 -12.567 1.00 86.44 99 ASN A N 1
ATOM 782 C CA . ASN A 1 99 ? 25.567 8.571 -12.824 1.00 86.44 99 ASN A CA 1
ATOM 783 C C . ASN A 1 99 ? 25.886 8.450 -14.322 1.00 86.44 99 ASN A C 1
ATOM 785 O O . ASN A 1 99 ? 26.988 8.035 -14.682 1.00 86.44 99 ASN A O 1
ATOM 789 N N . LEU A 1 100 ? 24.930 8.762 -15.200 1.00 87.56 100 LEU A N 1
ATOM 790 C CA . LEU A 1 100 ? 25.103 8.659 -16.644 1.00 87.56 100 LEU A CA 1
ATOM 791 C C . LEU A 1 100 ? 25.703 9.943 -17.222 1.00 87.56 100 LEU A C 1
ATOM 793 O O . LEU A 1 100 ? 25.472 11.046 -16.728 1.00 87.56 100 LEU A O 1
ATOM 797 N N . SER A 1 101 ? 26.483 9.792 -18.292 1.00 86.56 101 SER A N 1
ATOM 798 C CA . SER A 1 101 ? 27.063 10.927 -19.003 1.00 86.56 101 SER A CA 1
ATOM 799 C C . SER A 1 101 ? 25.983 11.767 -19.682 1.00 86.56 101 SER A C 1
ATOM 801 O O . SER A 1 101 ? 24.956 11.253 -20.145 1.00 86.56 101 SER A O 1
ATOM 803 N N . ASP A 1 102 ? 26.245 13.071 -19.772 1.00 86.38 102 ASP A N 1
ATOM 804 C CA . ASP A 1 102 ? 25.370 13.992 -20.489 1.00 86.38 102 ASP A CA 1
ATOM 805 C C . ASP A 1 102 ? 25.182 13.537 -21.949 1.00 86.38 102 ASP A C 1
ATOM 807 O O . ASP A 1 102 ? 26.105 13.016 -22.584 1.00 86.38 102 ASP A O 1
ATOM 811 N N . ARG A 1 103 ? 23.963 13.716 -22.470 1.00 85.94 103 ARG A N 1
ATOM 812 C CA . ARG A 1 103 ? 23.502 13.273 -23.804 1.00 85.94 103 ARG A CA 1
ATOM 813 C C . ARG A 1 103 ? 23.490 11.758 -24.054 1.00 85.94 103 ARG A C 1
ATOM 815 O O . ARG A 1 103 ? 23.370 11.338 -25.207 1.00 85.94 103 ARG A O 1
ATOM 822 N N . SER A 1 104 ? 23.571 10.930 -23.017 1.00 86.12 104 SER A N 1
ATOM 823 C CA . SER A 1 104 ? 23.348 9.488 -23.158 1.00 86.12 104 SER A CA 1
ATOM 824 C C . SER A 1 104 ? 21.892 9.174 -23.540 1.00 86.12 104 SER A C 1
ATOM 826 O O . SER A 1 104 ? 20.944 9.802 -23.067 1.00 86.12 104 SER A O 1
ATOM 828 N N . SER A 1 105 ? 21.705 8.202 -24.439 1.00 87.38 105 SER A N 1
ATOM 829 C CA . SER A 1 105 ? 20.375 7.712 -24.810 1.00 87.38 105 SER A CA 1
ATOM 830 C C . SER A 1 105 ? 19.960 6.605 -23.848 1.00 87.38 105 SER A C 1
ATOM 832 O O . SER A 1 105 ? 20.665 5.605 -23.706 1.00 87.38 105 SER A O 1
ATOM 834 N N . VAL A 1 106 ? 18.820 6.787 -23.184 1.00 89.88 106 VAL A N 1
ATOM 835 C CA . VAL A 1 106 ? 18.303 5.850 -22.184 1.00 89.88 106 VAL A CA 1
ATOM 836 C C . VAL A 1 106 ? 16.830 5.558 -22.427 1.00 89.88 106 VAL A C 1
ATOM 838 O O . VAL A 1 106 ? 16.066 6.423 -22.856 1.00 89.88 106 VAL A O 1
ATOM 841 N N . VAL A 1 107 ? 16.425 4.329 -22.127 1.00 89.38 107 VAL A N 1
ATOM 842 C CA . VAL A 1 107 ? 15.039 3.876 -22.179 1.00 89.38 107 VAL A CA 1
ATOM 843 C C . VAL A 1 107 ? 14.583 3.634 -20.750 1.00 89.38 107 VAL A C 1
ATOM 845 O O . VAL A 1 107 ? 15.133 2.780 -20.057 1.00 89.38 107 VAL A O 1
ATOM 848 N N . LEU A 1 108 ? 13.572 4.388 -20.321 1.00 89.19 108 LEU A N 1
ATOM 849 C CA . LEU A 1 108 ? 12.988 4.316 -18.985 1.00 89.19 108 LEU A CA 1
ATOM 850 C C . LEU A 1 108 ? 11.546 3.823 -19.063 1.00 89.19 108 LEU A C 1
ATOM 852 O O . LEU A 1 108 ? 10.816 4.145 -19.999 1.00 89.19 108 LEU A O 1
ATOM 856 N N . ALA A 1 109 ? 11.118 3.101 -18.033 1.00 88.38 109 ALA A N 1
ATOM 857 C CA . ALA A 1 109 ? 9.721 2.745 -17.833 1.00 88.38 109 ALA A CA 1
ATOM 858 C C . ALA A 1 109 ? 9.228 3.294 -16.496 1.00 88.38 109 ALA A C 1
ATOM 860 O O . ALA A 1 109 ? 9.924 3.218 -15.485 1.00 88.38 109 ALA A O 1
ATOM 861 N N . GLY A 1 110 ? 8.019 3.848 -16.501 1.00 87.62 110 GLY A N 1
ATOM 862 C CA . GLY A 1 110 ? 7.448 4.559 -15.365 1.00 87.62 110 GLY A CA 1
ATOM 863 C C . GLY A 1 110 ? 5.925 4.525 -15.377 1.00 87.62 110 GLY A C 1
ATOM 864 O O . GLY A 1 110 ? 5.305 4.101 -16.351 1.00 87.62 110 GLY A O 1
ATOM 865 N N . VAL A 1 111 ? 5.322 4.989 -14.285 1.00 85.38 111 VAL A N 1
ATOM 866 C CA . VAL A 1 111 ? 3.876 5.228 -14.204 1.00 85.38 111 VAL A CA 1
ATOM 867 C C . VAL A 1 111 ? 3.616 6.695 -14.526 1.00 85.38 111 VAL A C 1
ATOM 869 O O . VAL A 1 111 ? 4.217 7.583 -13.922 1.00 85.38 111 VAL A O 1
ATOM 872 N N . ILE A 1 112 ? 2.717 6.960 -15.473 1.00 84.56 112 ILE A N 1
ATOM 873 C CA . ILE A 1 112 ? 2.311 8.326 -15.815 1.00 84.56 112 ILE A CA 1
ATOM 874 C C . ILE A 1 112 ? 1.341 8.812 -14.738 1.00 84.56 112 ILE A C 1
ATOM 876 O O . ILE A 1 112 ? 0.247 8.272 -14.609 1.00 84.56 112 ILE A O 1
ATOM 880 N N . ASN A 1 113 ? 1.744 9.823 -13.965 1.00 81.00 113 ASN A N 1
ATOM 881 C CA . ASN A 1 113 ? 0.888 10.404 -12.926 1.00 81.00 113 ASN A CA 1
ATOM 882 C C . ASN A 1 113 ? 0.100 11.621 -13.433 1.00 81.00 113 ASN A C 1
ATOM 884 O O . ASN A 1 113 ? -1.058 11.783 -13.079 1.00 81.00 113 ASN A O 1
ATOM 888 N N . ASN A 1 114 ? 0.710 12.452 -14.287 1.00 80.75 114 ASN A N 1
ATOM 889 C CA . ASN A 1 114 ? 0.105 13.673 -14.817 1.00 80.75 114 ASN A CA 1
ATOM 890 C C . ASN A 1 114 ? 0.389 13.812 -16.316 1.00 80.75 114 ASN A C 1
ATOM 892 O O . ASN A 1 114 ? 1.514 13.584 -16.763 1.00 80.75 114 ASN A O 1
ATOM 896 N N . LEU A 1 115 ? -0.615 14.250 -17.078 1.00 85.25 115 LEU A N 1
ATOM 897 C CA . LEU A 1 115 ? -0.488 14.592 -18.492 1.00 85.25 115 LEU A CA 1
ATOM 898 C C . LEU A 1 115 ? -0.707 16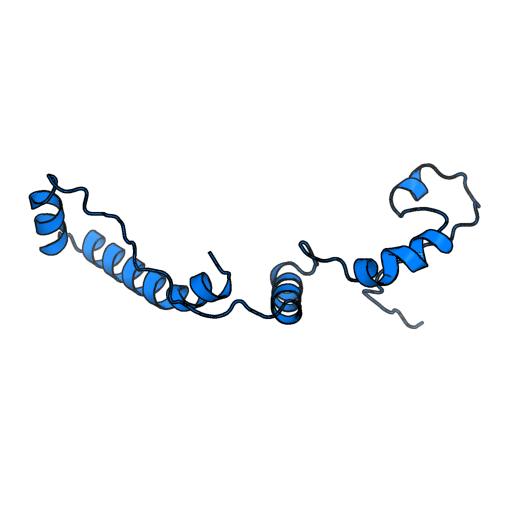.098 -18.659 1.00 85.25 115 LEU A C 1
ATOM 900 O O . LEU A 1 115 ? -1.800 16.601 -18.411 1.00 85.25 115 LEU A O 1
ATOM 904 N N . LYS A 1 116 ? 0.322 16.823 -19.102 1.00 82.75 116 LYS A N 1
ATOM 905 C CA . LYS A 1 116 ? 0.201 18.241 -19.455 1.00 82.75 116 LYS A CA 1
ATOM 906 C C . LYS A 1 116 ? 0.103 18.360 -20.974 1.00 82.75 116 LYS A C 1
ATOM 908 O O . LYS A 1 116 ? 1.094 18.137 -21.664 1.00 82.75 116 LYS A O 1
ATOM 913 N N . ARG A 1 117 ? -1.085 18.685 -21.496 1.00 72.88 117 ARG A N 1
ATOM 914 C CA . ARG A 1 117 ? -1.245 19.075 -22.908 1.00 72.88 117 ARG A CA 1
ATOM 915 C C . ARG A 1 117 ? -0.909 20.555 -23.050 1.00 72.88 117 ARG A C 1
ATOM 917 O O . ARG A 1 117 ? -1.281 21.355 -22.193 1.00 72.88 117 ARG A O 1
ATOM 924 N N . LYS A 1 118 ? -0.135 20.859 -24.086 1.00 55.62 118 LYS A N 1
ATOM 925 C CA . LYS A 1 118 ? 0.250 22.208 -24.486 1.00 55.62 118 LYS A CA 1
ATOM 926 C C . LYS A 1 118 ? -0.738 22.725 -25.521 1.00 55.62 118 LYS A C 1
ATOM 928 O O . LYS A 1 118 ? -1.266 21.868 -26.267 1.00 55.62 118 LYS A O 1
#

Secondary structure (DSSP, 8-state):
--HHHHHHHHHHHHHHHHHHHHHHHTT---HHHHHHHHTTTS-------PPP--PPPPHHHHHHHHHHHHSS-SS--GGGGGHHHHTTT----TTGGGGSPTT---------------

Organism: NCBI:txid412755

Sequence (118 aa):
MKRSQLLAVLDVTLKSGQEYQKSKINGQTSLFDLFEKSNSDKGGGSYQDKLPDISEFSKNELLAMEKEMLGLYISYHPLNDYKERLKKIVTSTSIELANLSDRSSVVLAGVINNLKRK

Foldseek 3Di:
DAPVLCVVCVVVVVVVVVVVVVCVVVVNPDVVVVVCVVVVVPPPDPPPPPRDPDDHDDPVVVQVVCCVPPVDGDPDDPCVVVVVVCVVFFPDEPVCVVVDDPPDDTDYDDDDPDDDDD

InterPro domains:
  IPR004805 Error-prone DNA polymerase/DNA polymerase III subunit alpha DnaE/PolC [PTHR32294] (2-118)